Protein AF-A0A2T0HIC9-F1 (afdb_monomer_lite)

Sequence (110 aa):
GAKQPR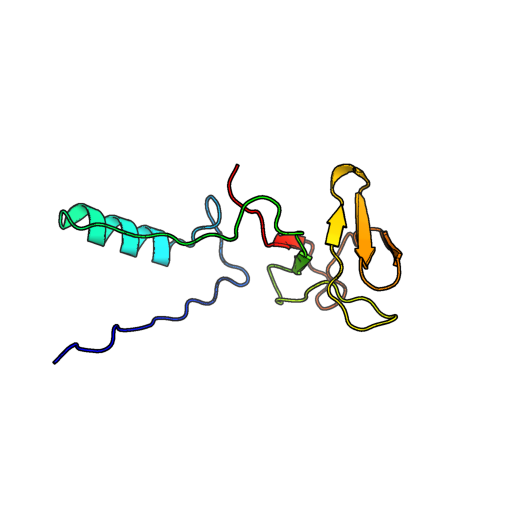FLRLDVKSRPLDSGISGPMQQAIGQTLAASQQVLVFLNRRGFAPTLLCHDCGWMSECERCDARMTVHQRYGELRCHHCGHVERVPRHCPQCGKVDLRPVGAGTE

Foldseek 3Di:
DDDDDDDDDDQQAPADDDVNHGPVRVVVCVVCVVVVHDDDDDAAAAPFFWWKAASHPGDTAADPPPRHTWGDPPVVQWTADPVPGDIDHDDCADPVPRHRRIDTPRHHDD

Organism: Pseudomonas fluorescens (NCBI:txid294)

Secondary structure (DSSP, 8-state):
-PPPPPP-PPP-TT--EETTEEHHHHHHHHHHHHTT-------PPTT--PEEEETTT--B-B-TTTSPBPEEETTTTEEE-TTT--EEEPPSS-TTT--S-EEEE-----

pLDDT: mean 90.14, std 9.8, range [46.5, 98.31]

Radius of gyration: 17.36 Å; chains: 1; bounding box: 41×29×46 Å

Structure (mmCIF, N/CA/C/O backbone):
data_AF-A0A2T0HIC9-F1
#
_entry.id   AF-A0A2T0HIC9-F1
#
loop_
_atom_site.group_PDB
_atom_site.id
_atom_site.type_symbol
_atom_site.label_atom_id
_atom_site.label_alt_id
_atom_site.label_comp_id
_atom_site.label_asym_id
_atom_site.label_entity_id
_atom_site.label_seq_id
_atom_site.pdbx_PDB_ins_code
_atom_site.Cartn_x
_atom_site.Cartn_y
_atom_site.Cartn_z
_atom_site.occupancy
_atom_site.B_iso_or_equiv
_atom_site.auth_seq_id
_atom_site.auth_comp_id
_atom_site.auth_asym_id
_atom_site.auth_atom_id
_atom_site.pdbx_PDB_model_num
ATOM 1 N N . GLY A 1 1 ? -23.081 -17.123 24.815 1.00 76.69 1 GLY A N 1
ATOM 2 C CA . GLY A 1 1 ? -22.223 -17.455 23.658 1.00 76.69 1 GLY A CA 1
ATOM 3 C C . GLY A 1 1 ? -21.482 -16.213 23.204 1.00 76.69 1 GLY A C 1
ATOM 4 O O . GLY A 1 1 ? -21.995 -15.121 23.423 1.00 76.69 1 GLY A O 1
ATOM 5 N N . ALA A 1 2 ? -20.292 -16.356 22.617 1.00 78.12 2 ALA A N 1
ATOM 6 C CA . ALA A 1 2 ? -19.526 -15.215 22.111 1.00 78.12 2 ALA A CA 1
ATOM 7 C C . ALA A 1 2 ? -20.274 -14.521 20.956 1.00 78.12 2 ALA A C 1
ATOM 9 O O . ALA A 1 2 ? -20.771 -15.185 20.046 1.00 78.12 2 ALA A O 1
ATOM 10 N N . LYS A 1 3 ? -20.370 -13.188 21.002 1.00 88.88 3 LYS A N 1
ATOM 11 C CA . LYS A 1 3 ? -20.898 -12.372 19.900 1.00 88.88 3 LYS A CA 1
ATOM 12 C C . LYS A 1 3 ? -19.770 -12.088 18.910 1.00 88.88 3 LYS A C 1
ATOM 14 O O . LYS A 1 3 ? -18.667 -11.750 19.328 1.00 88.88 3 LYS A O 1
ATOM 19 N N . GLN A 1 4 ? -20.060 -12.202 17.615 1.00 88.31 4 GLN A N 1
ATOM 20 C CA . GLN A 1 4 ? -19.121 -11.807 16.564 1.00 88.31 4 GLN A CA 1
ATOM 21 C C . GLN A 1 4 ? -18.806 -10.304 16.670 1.00 88.31 4 GLN A C 1
ATOM 23 O O . GLN A 1 4 ? -19.723 -9.513 16.929 1.00 88.31 4 GLN A O 1
ATOM 28 N N . PRO A 1 5 ? -17.544 -9.888 16.477 1.00 87.94 5 PRO A N 1
ATOM 29 C CA . PRO A 1 5 ? -17.194 -8.479 16.464 1.00 87.94 5 PRO A CA 1
ATOM 30 C C . PRO A 1 5 ? -17.763 -7.790 15.220 1.00 87.94 5 PRO A C 1
ATOM 32 O O . PRO A 1 5 ? -17.997 -8.404 14.177 1.00 87.94 5 PRO A O 1
ATOM 35 N N . ARG A 1 6 ? -17.967 -6.475 15.322 1.00 90.81 6 ARG A N 1
ATOM 36 C CA . ARG A 1 6 ? -18.331 -5.647 14.172 1.00 90.81 6 ARG A CA 1
ATOM 37 C C . ARG A 1 6 ? -17.072 -5.306 13.381 1.00 90.81 6 ARG A C 1
ATOM 39 O O . ARG A 1 6 ? -16.168 -4.673 13.916 1.00 90.81 6 ARG A O 1
ATOM 46 N N . PHE A 1 7 ? -17.058 -5.649 12.099 1.00 91.06 7 PHE A N 1
ATOM 47 C CA . PHE A 1 7 ? -16.013 -5.221 11.173 1.00 91.06 7 PHE A CA 1
ATOM 48 C C . PHE A 1 7 ? -16.443 -3.958 10.426 1.00 91.06 7 PHE A C 1
ATOM 50 O O . PHE A 1 7 ? -17.578 -3.848 9.965 1.00 91.06 7 PHE A O 1
ATOM 57 N N . LEU A 1 8 ? -15.525 -3.001 10.301 1.00 91.44 8 LEU A N 1
ATOM 58 C CA . LEU A 1 8 ? -15.697 -1.791 9.503 1.00 91.44 8 LEU A CA 1
ATOM 59 C C . LEU A 1 8 ? -14.548 -1.720 8.503 1.00 91.44 8 LEU A C 1
ATOM 61 O O . LEU A 1 8 ? -13.386 -1.684 8.898 1.00 91.44 8 LEU A O 1
ATOM 65 N N . ARG A 1 9 ? -14.873 -1.700 7.209 1.00 91.69 9 ARG A N 1
ATOM 66 C CA . ARG A 1 9 ? -13.880 -1.515 6.150 1.00 91.69 9 ARG A CA 1
ATOM 67 C C . ARG A 1 9 ? -13.775 -0.033 5.822 1.00 91.69 9 ARG A C 1
ATOM 69 O O . ARG A 1 9 ? -14.750 0.562 5.370 1.00 91.69 9 ARG A O 1
ATOM 76 N N . LEU A 1 10 ? -12.592 0.537 6.013 1.00 90.75 10 LEU A N 1
ATOM 77 C CA . LEU A 1 10 ? -12.307 1.918 5.653 1.00 90.75 10 LEU A CA 1
ATOM 78 C C . LEU A 1 10 ? -11.485 1.958 4.364 1.00 90.75 10 LEU A C 1
ATOM 80 O O . LEU A 1 10 ? -10.405 1.378 4.302 1.00 90.75 10 LEU A O 1
ATOM 84 N N . ASP A 1 11 ? -11.999 2.638 3.341 1.00 90.94 11 ASP A N 1
ATOM 85 C CA . ASP A 1 11 ? -11.221 2.928 2.137 1.00 90.94 11 ASP A CA 1
ATOM 86 C C . ASP A 1 11 ? -10.264 4.093 2.419 1.00 90.94 11 ASP A C 1
ATOM 88 O O . ASP A 1 11 ? -10.697 5.167 2.847 1.00 90.94 11 ASP A O 1
ATOM 92 N N . VAL A 1 12 ? -8.971 3.863 2.201 1.00 90.25 12 VAL A N 1
ATOM 93 C CA . VAL A 1 12 ? -7.894 4.833 2.444 1.00 90.25 12 VAL A CA 1
ATOM 94 C C . VAL A 1 12 ? -7.394 5.512 1.169 1.00 90.25 12 VAL A C 1
ATOM 96 O O . VAL A 1 12 ? -6.602 6.446 1.268 1.00 90.25 12 VAL A O 1
ATOM 99 N N . LYS A 1 13 ? -7.867 5.103 -0.017 1.00 87.19 13 LYS A N 1
ATOM 100 C CA . LYS A 1 13 ? -7.433 5.694 -1.292 1.00 87.19 13 LYS A CA 1
ATOM 101 C C . LYS A 1 13 ? -7.641 7.206 -1.304 1.00 87.19 13 LYS A C 1
ATOM 103 O O . LYS A 1 13 ? -8.687 7.700 -0.880 1.00 87.19 13 LYS A O 1
ATOM 108 N N . SER A 1 14 ? -6.623 7.926 -1.770 1.00 86.12 14 SER A N 1
ATOM 109 C CA . SER A 1 14 ? -6.571 9.396 -1.829 1.00 86.12 14 SER A CA 1
ATOM 110 C C . SER A 1 14 ? -6.880 10.122 -0.506 1.00 86.12 14 SER A C 1
ATOM 112 O O . SER A 1 14 ? -7.165 11.318 -0.518 1.00 86.12 14 SER A O 1
ATOM 114 N N . ARG A 1 15 ? -6.821 9.446 0.650 1.00 87.19 15 ARG A N 1
ATOM 115 C CA . ARG A 1 15 ? -6.950 10.089 1.964 1.00 87.19 15 ARG A CA 1
ATOM 116 C C . ARG A 1 15 ? -5.581 10.445 2.543 1.00 87.19 15 ARG A C 1
ATOM 118 O O . ARG A 1 15 ? -4.659 9.640 2.451 1.00 87.19 15 ARG A O 1
ATOM 125 N N . PRO A 1 16 ? -5.429 11.603 3.202 1.00 87.56 16 PRO A N 1
ATOM 126 C CA . PRO A 1 16 ? -4.227 11.850 3.979 1.00 87.56 16 PRO A CA 1
ATOM 127 C C . PRO A 1 16 ? -4.108 10.786 5.076 1.00 87.56 16 PRO A C 1
ATOM 129 O O . PRO A 1 16 ? -5.072 10.487 5.788 1.00 87.56 16 PRO A O 1
ATOM 132 N N . LEU A 1 17 ? -2.916 10.208 5.175 1.00 88.94 17 LEU A N 1
ATOM 133 C CA . LEU A 1 17 ? -2.530 9.292 6.236 1.00 88.94 17 LEU A CA 1
ATOM 134 C C . LEU A 1 17 ? -1.436 9.969 7.045 1.00 88.94 17 LEU A C 1
ATOM 136 O O . LEU A 1 17 ? -0.464 10.458 6.471 1.00 88.94 17 LEU A O 1
ATOM 140 N N . ASP A 1 18 ? -1.587 9.954 8.359 1.00 88.06 18 ASP A N 1
ATOM 141 C CA . ASP A 1 18 ? -0.547 10.363 9.289 1.00 88.06 18 ASP A CA 1
ATOM 142 C C . ASP A 1 18 ? 0.067 9.099 9.886 1.00 88.06 18 ASP A C 1
ATOM 144 O O . ASP A 1 18 ? -0.624 8.275 10.487 1.00 88.06 18 ASP A O 1
ATOM 148 N N . SER A 1 19 ? 1.361 8.902 9.627 1.00 85.00 19 SER A N 1
ATOM 149 C CA . SER A 1 19 ? 2.112 7.725 10.080 1.00 85.00 19 SER A CA 1
ATOM 150 C C . SER A 1 19 ? 1.441 6.389 9.704 1.00 85.00 19 SER A C 1
ATOM 152 O O . SER A 1 19 ? 1.476 5.415 10.449 1.00 85.00 19 SER A O 1
ATOM 154 N N . GLY A 1 20 ? 0.786 6.346 8.535 1.00 85.50 20 GLY A N 1
ATOM 155 C CA . GLY A 1 20 ? 0.053 5.173 8.037 1.00 85.50 20 GLY A CA 1
ATOM 156 C C . GLY A 1 20 ? -1.365 5.003 8.597 1.00 85.50 20 GLY A C 1
ATOM 157 O O . GLY A 1 20 ? -2.055 4.058 8.216 1.00 85.50 20 GLY A O 1
ATOM 158 N N . ILE A 1 21 ? -1.833 5.916 9.452 1.00 91.06 21 ILE A N 1
ATOM 159 C CA . ILE A 1 21 ? -3.152 5.869 10.089 1.00 91.06 21 ILE A CA 1
ATOM 160 C C . ILE A 1 21 ? -4.049 6.960 9.496 1.00 91.06 21 ILE A C 1
ATOM 162 O O . ILE A 1 21 ? -3.675 8.123 9.370 1.00 91.06 21 ILE A O 1
ATOM 166 N N . SER A 1 22 ? -5.266 6.581 9.112 1.00 93.50 22 SER A N 1
ATOM 167 C CA . SER A 1 22 ? -6.263 7.530 8.603 1.00 93.50 22 SER A CA 1
ATOM 168 C C . SER A 1 22 ? -6.931 8.318 9.734 1.00 93.50 22 SER A C 1
ATOM 170 O O . SER A 1 22 ? -7.132 7.785 10.826 1.00 93.50 22 SER A O 1
ATOM 172 N N . GLY A 1 23 ? -7.384 9.542 9.451 1.00 94.31 23 GLY A N 1
ATOM 173 C CA . GLY A 1 23 ? -8.105 10.375 10.428 1.00 94.31 23 GLY A CA 1
ATOM 174 C C . GLY A 1 23 ? -9.275 9.669 11.144 1.00 94.31 23 GLY A C 1
ATOM 175 O O . GLY A 1 23 ? -9.326 9.697 12.373 1.00 94.31 23 GLY A O 1
ATOM 176 N N . PRO A 1 24 ? -10.181 8.954 10.438 1.00 94.12 24 PRO A N 1
ATOM 177 C CA . PRO A 1 24 ? -11.253 8.201 11.097 1.00 94.12 24 PRO A CA 1
ATOM 178 C C . PRO A 1 24 ? -10.746 7.109 12.050 1.00 94.12 24 PRO A C 1
ATOM 180 O O . PRO A 1 24 ? -11.346 6.877 13.097 1.00 94.12 24 PRO A O 1
ATOM 183 N N . MET A 1 25 ? -9.636 6.445 11.710 1.00 94.88 25 MET A N 1
ATOM 184 C CA . MET A 1 25 ? -9.020 5.450 12.588 1.00 94.88 25 MET A CA 1
ATOM 185 C C . MET A 1 25 ? -8.383 6.115 13.811 1.00 94.88 25 MET A C 1
ATOM 187 O O . MET A 1 25 ? -8.602 5.642 14.921 1.00 94.88 25 MET A O 1
ATOM 191 N N . GLN A 1 26 ? -7.674 7.237 13.645 1.00 95.81 26 GLN A N 1
ATOM 192 C CA . GLN A 1 26 ? -7.117 8.006 14.767 1.00 95.81 26 GLN A CA 1
ATOM 193 C C . GLN A 1 26 ? -8.208 8.435 15.757 1.00 95.81 26 GLN A C 1
ATOM 195 O O . GLN A 1 26 ? -8.050 8.263 16.964 1.00 95.81 26 GLN A O 1
ATOM 200 N N . GLN A 1 27 ? -9.345 8.922 15.253 1.00 95.81 27 GLN A N 1
ATOM 201 C CA . GLN A 1 27 ? -10.482 9.302 16.089 1.00 95.81 27 GLN A CA 1
ATOM 202 C C . GLN A 1 27 ? -11.037 8.108 16.882 1.00 95.81 27 GLN A C 1
ATOM 204 O O . GLN A 1 27 ? -11.266 8.226 18.085 1.00 95.81 27 GLN A O 1
ATOM 209 N N . ALA A 1 28 ? -11.225 6.954 16.233 1.00 95.38 28 ALA A N 1
ATOM 210 C CA . ALA A 1 28 ? -11.716 5.744 16.892 1.00 95.38 28 ALA A CA 1
ATOM 211 C C . ALA A 1 28 ? -10.741 5.227 17.966 1.00 95.38 28 ALA A C 1
ATOM 213 O O . ALA A 1 28 ? -11.166 4.810 19.046 1.00 95.38 28 ALA A O 1
ATOM 214 N N . ILE A 1 29 ? -9.433 5.300 17.698 1.00 96.44 29 ILE A N 1
ATOM 215 C CA . ILE A 1 29 ? -8.384 4.975 18.671 1.00 96.44 29 ILE A CA 1
ATOM 216 C C . ILE A 1 29 ? -8.484 5.918 19.874 1.00 96.44 29 ILE A C 1
ATOM 218 O O . ILE A 1 29 ? -8.581 5.452 21.006 1.00 96.44 29 ILE A O 1
ATOM 222 N N . GLY A 1 30 ? -8.534 7.232 19.634 1.00 97.62 30 GLY A N 1
ATOM 223 C CA . GLY A 1 30 ? -8.619 8.242 20.689 1.00 97.62 30 GLY A CA 1
ATOM 224 C C . GLY A 1 30 ? -9.847 8.075 21.586 1.00 97.62 30 GLY A C 1
ATOM 225 O O . GLY A 1 30 ? -9.722 8.121 22.806 1.00 97.62 30 GLY A O 1
ATOM 226 N N . GLN A 1 31 ? -11.018 7.804 21.005 1.00 97.81 31 GLN A N 1
ATOM 227 C CA . GLN A 1 31 ? -12.251 7.540 21.760 1.00 97.81 31 GLN A CA 1
ATOM 228 C C . GLN A 1 31 ? -12.145 6.285 22.634 1.00 97.81 31 GLN A C 1
ATOM 230 O O . GLN A 1 31 ? -12.590 6.292 23.779 1.00 97.81 31 GLN A O 1
ATOM 235 N N . THR A 1 32 ? -11.531 5.222 22.110 1.00 97.56 32 THR A N 1
ATOM 236 C CA . THR A 1 32 ? -11.341 3.959 22.841 1.00 97.56 32 THR A CA 1
ATOM 237 C C . THR A 1 32 ? -10.404 4.153 24.034 1.00 97.56 32 THR A C 1
ATOM 239 O O . THR A 1 32 ? -10.702 3.716 25.145 1.00 97.56 32 THR A O 1
ATOM 242 N N . LEU A 1 33 ? -9.295 4.867 23.828 1.00 97.94 33 LEU A N 1
ATOM 243 C CA . LEU A 1 33 ? -8.341 5.182 24.893 1.00 97.94 33 LEU A CA 1
ATOM 244 C C . LEU A 1 33 ? -8.946 6.127 25.944 1.00 97.94 33 LEU A C 1
ATOM 246 O O . LEU A 1 33 ? -8.733 5.923 27.135 1.00 97.94 33 LEU A O 1
ATOM 250 N N . ALA A 1 34 ? -9.748 7.115 25.529 1.00 98.31 34 ALA A N 1
ATOM 251 C CA . ALA A 1 34 ? -10.455 8.021 26.440 1.00 98.31 34 ALA A CA 1
ATOM 252 C C . ALA A 1 34 ? -11.484 7.298 27.330 1.00 98.31 34 ALA A C 1
ATOM 254 O O . ALA A 1 34 ? -11.786 7.765 28.425 1.00 98.31 34 ALA A O 1
ATOM 255 N N . ALA A 1 35 ? -11.992 6.145 26.888 1.00 98.19 35 ALA A N 1
ATOM 256 C CA . ALA A 1 35 ? -12.850 5.263 27.676 1.00 98.19 35 ALA A CA 1
ATOM 257 C C . ALA A 1 35 ? -12.064 4.306 28.602 1.00 98.19 35 ALA A C 1
ATOM 259 O O . ALA A 1 35 ? -12.649 3.368 29.144 1.00 98.19 35 ALA A O 1
ATOM 260 N N . SER A 1 36 ? -10.751 4.508 28.773 1.00 97.75 36 SER A N 1
ATOM 261 C CA . SER A 1 36 ? -9.850 3.630 29.538 1.00 97.75 36 SER A CA 1
ATOM 262 C C . SER A 1 36 ? -9.820 2.184 29.027 1.00 97.75 36 SER A C 1
ATOM 264 O O . SER A 1 36 ? -9.626 1.239 29.793 1.00 97.75 36 SER A O 1
ATOM 266 N N . GLN A 1 37 ? -10.022 2.001 27.721 1.00 97.62 37 GLN A N 1
ATOM 267 C CA . GLN A 1 37 ? -9.927 0.707 27.049 1.00 97.62 37 GLN A CA 1
ATOM 268 C C . GLN A 1 37 ? -8.617 0.598 26.260 1.00 97.62 37 GLN A C 1
ATOM 270 O O . GLN A 1 37 ? -7.841 1.547 26.159 1.00 97.62 37 GLN A O 1
ATOM 275 N N . GLN A 1 38 ? -8.357 -0.582 25.696 1.00 97.31 38 GLN A N 1
ATOM 276 C CA . GLN A 1 38 ? -7.141 -0.862 24.936 1.00 97.31 38 GLN A CA 1
ATOM 277 C C . GLN A 1 38 ? -7.427 -0.994 23.441 1.00 97.31 38 GLN A C 1
ATOM 279 O O . GLN A 1 38 ? -8.482 -1.476 23.028 1.00 97.31 38 GLN A O 1
ATOM 284 N N . VAL A 1 39 ? -6.440 -0.606 22.636 1.00 96.69 39 VAL A N 1
ATOM 285 C CA . VAL A 1 39 ? -6.442 -0.768 21.182 1.00 96.69 39 VAL A CA 1
ATOM 286 C C . VAL A 1 39 ? -5.299 -1.694 20.796 1.00 96.69 39 VAL A C 1
ATOM 288 O O . VAL A 1 39 ? -4.161 -1.489 21.210 1.00 96.69 39 VAL A O 1
ATOM 291 N N . LEU A 1 40 ? -5.598 -2.686 19.960 1.00 94.50 40 LEU A N 1
ATOM 292 C CA . LEU A 1 40 ? -4.595 -3.515 19.301 1.00 94.50 40 LEU A CA 1
ATOM 293 C C . LEU A 1 40 ? -4.470 -3.086 17.840 1.00 94.50 40 LEU A C 1
ATOM 295 O O . LEU A 1 40 ? -5.452 -3.098 17.098 1.00 94.50 40 LEU A O 1
ATOM 299 N N . VAL A 1 41 ? -3.255 -2.721 17.431 1.00 91.19 41 VAL A N 1
ATOM 300 C CA . VAL A 1 41 ? -2.919 -2.401 16.040 1.00 91.19 41 VAL A CA 1
ATOM 301 C C . VAL A 1 41 ? -2.033 -3.516 15.501 1.00 91.19 41 VAL A C 1
ATOM 303 O O . VAL A 1 41 ? -0.964 -3.784 16.043 1.00 91.19 41 VAL A O 1
ATOM 306 N N . PHE A 1 42 ? -2.485 -4.170 14.435 1.00 87.50 42 PHE A N 1
ATOM 307 C CA . PHE A 1 42 ? -1.725 -5.216 13.760 1.00 87.50 42 PHE A CA 1
ATOM 308 C C . PHE A 1 42 ? -1.005 -4.628 12.549 1.00 87.50 42 PHE A C 1
ATOM 310 O O . PHE A 1 42 ? -1.618 -3.952 11.724 1.00 87.50 42 PHE A O 1
ATOM 317 N N . LEU A 1 43 ? 0.290 -4.912 12.438 1.00 82.50 43 LEU A N 1
ATOM 318 C CA . LEU A 1 43 ? 1.129 -4.550 11.299 1.00 82.50 43 LEU A CA 1
ATOM 319 C C . LEU A 1 43 ? 1.751 -5.813 10.706 1.00 82.50 43 LEU A C 1
ATOM 321 O O . LEU A 1 43 ? 1.824 -6.858 11.359 1.00 82.50 43 LEU A O 1
ATOM 325 N N . ASN A 1 44 ? 2.216 -5.716 9.463 1.00 79.56 44 ASN A N 1
ATOM 326 C CA . ASN A 1 44 ? 2.972 -6.801 8.853 1.00 79.56 44 ASN A CA 1
ATOM 327 C C . ASN A 1 44 ? 4.269 -7.054 9.637 1.00 79.56 44 ASN A C 1
ATOM 329 O O . ASN A 1 44 ? 4.855 -6.152 10.237 1.00 79.56 44 ASN A O 1
ATOM 333 N N . ARG A 1 45 ? 4.736 -8.304 9.620 1.00 73.75 45 ARG A N 1
ATOM 334 C CA . ARG A 1 45 ? 5.991 -8.701 10.271 1.00 73.75 45 ARG A CA 1
ATOM 335 C C . ARG A 1 45 ? 7.183 -7.908 9.700 1.00 73.75 45 ARG A C 1
ATOM 337 O O . ARG A 1 45 ? 7.236 -7.631 8.501 1.00 73.75 45 ARG A O 1
ATOM 344 N N . ARG A 1 46 ? 8.191 -7.640 10.541 1.00 66.25 46 ARG A N 1
ATOM 345 C CA . ARG A 1 46 ? 9.510 -7.121 10.130 1.00 66.25 46 ARG A CA 1
ATOM 346 C C . ARG A 1 46 ? 10.098 -7.915 8.952 1.00 66.25 46 ARG A C 1
ATOM 34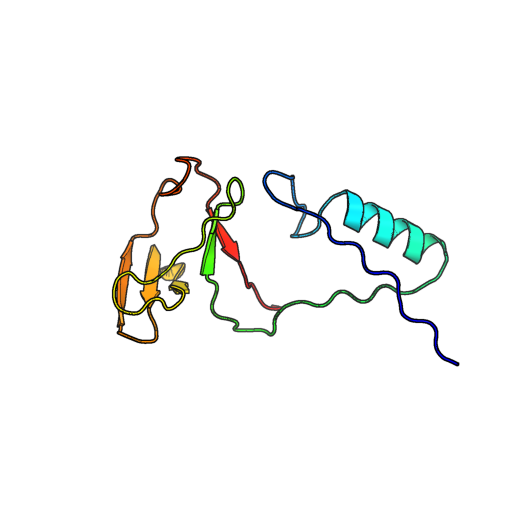8 O O . ARG A 1 46 ? 10.098 -9.149 8.954 1.00 66.25 46 ARG A O 1
ATOM 355 N N . GLY A 1 47 ? 10.620 -7.196 7.957 1.00 62.38 47 GLY A N 1
ATOM 356 C CA . GLY A 1 47 ? 11.235 -7.781 6.761 1.00 62.38 47 GLY A CA 1
ATOM 357 C C . GLY A 1 47 ? 10.249 -8.254 5.688 1.00 62.38 47 GLY A C 1
ATOM 358 O O . GLY A 1 47 ? 10.654 -8.985 4.787 1.00 62.38 47 GLY A O 1
ATOM 359 N N . PHE A 1 48 ? 8.968 -7.872 5.766 1.00 71.50 48 PHE A N 1
ATOM 360 C CA . PHE A 1 48 ? 8.045 -8.078 4.652 1.00 71.50 48 PHE A CA 1
ATOM 361 C C . PHE A 1 48 ? 8.516 -7.279 3.425 1.00 71.50 48 PHE A C 1
ATOM 363 O O . PHE A 1 48 ? 8.840 -6.098 3.530 1.00 71.50 48 PHE A O 1
ATOM 370 N N . ALA A 1 49 ? 8.589 -7.947 2.273 1.00 75.69 49 ALA A N 1
ATOM 371 C CA . ALA A 1 49 ? 9.078 -7.371 1.027 1.00 75.69 49 ALA A CA 1
ATOM 372 C C . ALA A 1 49 ? 8.056 -6.352 0.482 1.00 75.69 49 ALA A C 1
ATOM 374 O O . ALA A 1 49 ? 6.959 -6.755 0.083 1.00 75.69 49 ALA A O 1
ATOM 375 N N . PRO A 1 50 ? 8.363 -5.040 0.474 1.00 87.25 50 PRO A N 1
ATOM 376 C CA . PRO A 1 50 ? 7.370 -4.029 0.140 1.00 87.25 50 PRO A CA 1
ATOM 377 C C . PRO A 1 50 ? 7.016 -4.073 -1.348 1.00 87.25 50 PRO A C 1
ATOM 379 O O . PRO A 1 50 ? 7.900 -4.184 -2.191 1.00 87.25 50 PRO A O 1
ATOM 382 N N . THR A 1 51 ? 5.733 -3.944 -1.682 1.00 91.81 51 THR A N 1
ATOM 383 C CA . THR A 1 51 ? 5.242 -3.787 -3.067 1.00 91.81 51 THR A CA 1
ATOM 384 C C . THR A 1 51 ? 4.971 -2.310 -3.345 1.00 91.81 51 THR A C 1
ATOM 386 O O . THR A 1 51 ? 4.623 -1.576 -2.421 1.00 91.81 51 THR A O 1
ATOM 389 N N . LEU A 1 52 ? 5.119 -1.843 -4.586 1.00 94.31 52 LEU A N 1
ATOM 390 C CA . LEU A 1 52 ? 4.775 -0.463 -4.936 1.00 94.31 52 LEU A CA 1
ATOM 391 C C . LEU A 1 52 ? 3.267 -0.340 -5.172 1.00 94.31 52 LEU A C 1
ATOM 393 O O . LEU A 1 52 ? 2.708 -1.121 -5.938 1.00 94.31 52 LEU A O 1
ATOM 397 N N . LEU A 1 53 ? 2.621 0.643 -4.547 1.00 94.56 53 LEU A N 1
ATOM 398 C CA . LEU A 1 53 ? 1.190 0.920 -4.672 1.00 94.56 53 LEU A CA 1
ATOM 399 C C . LEU A 1 53 ? 0.940 2.387 -5.039 1.00 94.56 53 LEU A C 1
ATOM 401 O O . LEU A 1 53 ? 1.569 3.285 -4.488 1.00 94.56 53 LEU A O 1
ATOM 405 N N . CYS A 1 54 ? -0.022 2.645 -5.923 1.00 95.44 54 CYS A N 1
ATOM 406 C CA . CYS A 1 54 ? -0.562 3.979 -6.160 1.00 95.44 54 CYS A CA 1
ATOM 407 C C . CYS A 1 54 ? -1.647 4.303 -5.137 1.00 95.44 54 CYS A C 1
ATOM 409 O O . CYS A 1 54 ? -2.704 3.668 -5.117 1.00 95.44 54 CYS A O 1
ATOM 411 N N . HIS A 1 55 ? -1.409 5.332 -4.329 1.00 93.12 55 HIS A N 1
ATOM 412 C CA . HIS A 1 55 ? -2.332 5.749 -3.282 1.00 93.12 55 HIS A CA 1
ATOM 413 C C . HIS A 1 55 ? -3.652 6.312 -3.841 1.00 93.12 55 HIS A C 1
ATOM 415 O O . HIS A 1 55 ? -4.683 6.270 -3.170 1.00 93.12 55 HIS A O 1
ATOM 421 N N . ASP A 1 56 ? -3.641 6.802 -5.084 1.00 93.62 56 ASP A N 1
ATOM 422 C CA . ASP A 1 56 ? -4.823 7.386 -5.718 1.00 93.62 56 ASP A CA 1
ATOM 423 C C . ASP A 1 56 ? -5.779 6.353 -6.317 1.00 93.62 56 ASP A C 1
ATOM 425 O O . ASP A 1 56 ? -6.985 6.401 -6.087 1.00 93.62 56 ASP A O 1
ATOM 429 N N . CYS A 1 57 ? -5.258 5.410 -7.108 1.00 93.81 57 CYS A N 1
ATOM 430 C CA . CYS A 1 57 ? -6.103 4.464 -7.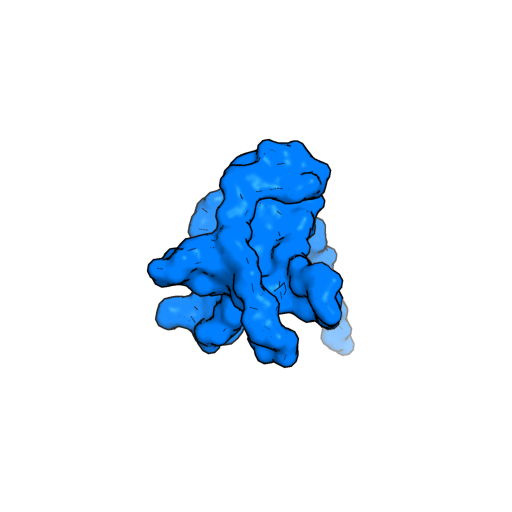848 1.00 93.81 57 CYS A CA 1
ATOM 431 C C . CYS A 1 57 ? -6.033 3.020 -7.337 1.00 93.81 57 CYS A C 1
ATOM 433 O O . CYS A 1 57 ? -6.862 2.204 -7.733 1.00 93.81 57 CYS A O 1
ATOM 435 N N . GLY A 1 58 ? -5.082 2.697 -6.456 1.00 92.75 58 GLY A N 1
ATOM 436 C CA . GLY A 1 58 ? -4.883 1.344 -5.935 1.00 92.75 58 GLY A CA 1
ATOM 437 C C . GLY A 1 58 ? -4.103 0.403 -6.857 1.00 92.75 58 GLY A C 1
ATOM 438 O O . GLY A 1 58 ? -4.008 -0.780 -6.539 1.00 92.75 58 GLY A O 1
ATOM 439 N N . TRP A 1 59 ? -3.537 0.896 -7.967 1.00 95.38 59 TRP A N 1
ATOM 440 C CA . TRP A 1 59 ? -2.588 0.127 -8.781 1.00 95.38 59 TRP A CA 1
ATOM 441 C C . TRP A 1 59 ? -1.464 -0.428 -7.903 1.00 95.38 59 TRP A C 1
ATOM 443 O O . TRP A 1 59 ? -0.975 0.271 -7.016 1.00 95.38 59 TRP A O 1
ATOM 453 N N . MET A 1 60 ? -1.043 -1.659 -8.165 1.00 94.62 60 MET A N 1
ATOM 454 C CA . MET A 1 60 ? 0.060 -2.315 -7.472 1.00 94.62 60 MET A CA 1
ATOM 455 C C . MET A 1 60 ? 1.012 -2.919 -8.502 1.00 94.62 60 MET A C 1
ATOM 457 O O . MET A 1 60 ? 0.557 -3.491 -9.487 1.00 94.62 60 MET A O 1
ATOM 461 N N . SER A 1 61 ? 2.319 -2.838 -8.261 1.00 95.25 61 SER A N 1
ATOM 462 C CA . SER A 1 61 ? 3.322 -3.365 -9.191 1.00 95.25 61 SER A CA 1
ATOM 463 C C . SER A 1 61 ? 3.246 -4.892 -9.318 1.00 95.25 61 SER A C 1
ATOM 465 O O . SER A 1 61 ? 3.377 -5.618 -8.324 1.00 95.25 61 SER A O 1
ATOM 467 N N . GLU A 1 62 ? 3.077 -5.369 -10.548 1.00 95.25 62 GLU A N 1
ATOM 468 C CA . GLU A 1 62 ? 2.981 -6.779 -10.942 1.00 95.25 62 GLU A CA 1
ATOM 469 C C . GLU A 1 62 ? 4.058 -7.090 -11.982 1.00 95.25 62 GLU A C 1
ATOM 471 O O . GLU A 1 62 ? 4.463 -6.224 -12.750 1.00 95.25 62 GLU A O 1
ATOM 476 N N . CYS A 1 63 ? 4.563 -8.318 -11.974 1.00 95.56 63 CYS A N 1
ATOM 477 C CA . CYS A 1 63 ? 5.582 -8.766 -12.903 1.00 95.56 63 CYS A CA 1
ATOM 478 C C . CYS A 1 63 ? 4.938 -9.219 -14.211 1.00 95.56 63 CYS A C 1
ATOM 480 O O . CYS A 1 63 ? 4.302 -10.268 -14.244 1.00 95.56 63 CYS A O 1
ATOM 482 N N . GLU A 1 64 ? 5.228 -8.523 -15.308 1.00 93.12 64 GLU A N 1
ATOM 483 C CA . GLU A 1 64 ? 4.721 -8.855 -16.651 1.00 93.12 64 GLU A CA 1
ATOM 484 C C . GLU A 1 64 ? 5.178 -10.231 -17.184 1.00 93.12 64 GLU A C 1
ATOM 486 O O . GLU A 1 64 ? 4.727 -10.674 -18.236 1.00 93.12 64 GLU A O 1
ATOM 491 N N . ARG A 1 65 ? 6.098 -10.919 -16.487 1.00 95.62 65 ARG A N 1
ATOM 492 C CA . ARG A 1 65 ? 6.618 -12.239 -16.890 1.00 95.62 65 ARG A CA 1
ATOM 493 C C . ARG A 1 65 ? 5.986 -13.427 -16.172 1.00 95.62 65 ARG A C 1
ATOM 495 O O . ARG A 1 65 ? 6.151 -14.548 -16.641 1.00 95.62 65 ARG A O 1
ATOM 502 N N . CYS A 1 66 ? 5.392 -13.227 -14.996 1.00 95.44 66 CYS A N 1
ATOM 503 C CA . CYS A 1 66 ? 4.931 -14.345 -14.158 1.00 95.44 66 CYS A CA 1
ATOM 504 C C . CYS A 1 66 ? 3.818 -13.987 -13.164 1.00 95.44 66 CYS A C 1
ATOM 50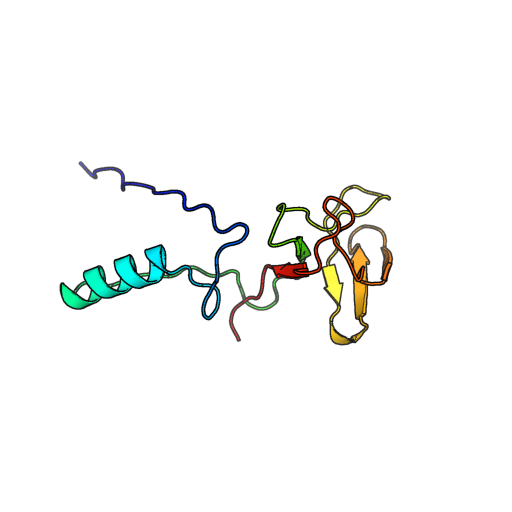6 O O . CYS A 1 66 ? 3.580 -14.747 -12.229 1.00 95.44 66 CYS A O 1
ATOM 508 N N . ASP A 1 67 ? 3.201 -12.812 -13.305 1.00 89.94 67 ASP A N 1
ATOM 509 C CA . ASP A 1 67 ? 2.061 -12.325 -12.513 1.00 89.94 67 ASP A CA 1
ATOM 510 C C . ASP A 1 67 ? 2.310 -12.186 -10.994 1.00 89.94 67 ASP A C 1
ATOM 512 O O . ASP A 1 67 ? 1.415 -11.851 -10.215 1.00 89.94 67 ASP A O 1
ATOM 516 N N . ALA A 1 68 ? 3.551 -12.390 -10.539 1.00 92.62 68 ALA A N 1
ATOM 517 C CA . ALA A 1 68 ? 3.957 -12.161 -9.157 1.00 92.62 68 ALA A CA 1
ATOM 518 C C . ALA A 1 68 ? 4.029 -10.660 -8.826 1.00 92.62 68 ALA A C 1
ATOM 520 O O . ALA A 1 68 ? 4.314 -9.829 -9.686 1.00 92.62 68 ALA A O 1
ATOM 521 N N . ARG A 1 69 ? 3.868 -10.294 -7.547 1.00 92.94 69 ARG A N 1
ATOM 522 C CA . ARG A 1 69 ? 4.120 -8.916 -7.090 1.00 92.94 69 ARG A CA 1
ATOM 523 C C . ARG A 1 69 ? 5.601 -8.563 -7.205 1.00 92.94 69 ARG A C 1
ATOM 525 O O . ARG A 1 69 ? 6.469 -9.358 -6.838 1.00 92.94 69 ARG A O 1
ATOM 532 N N . MET A 1 70 ? 5.880 -7.350 -7.673 1.00 95.31 70 MET A N 1
ATOM 533 C CA . MET A 1 70 ? 7.238 -6.806 -7.680 1.00 95.31 70 MET A CA 1
ATOM 534 C C . MET A 1 70 ? 7.590 -6.239 -6.301 1.00 95.31 70 MET A C 1
ATOM 536 O O . MET A 1 70 ? 6.771 -5.575 -5.667 1.00 95.31 70 MET A O 1
ATOM 540 N N . THR A 1 71 ? 8.821 -6.468 -5.846 1.00 93.94 71 THR A N 1
ATOM 541 C CA . THR A 1 71 ? 9.350 -5.901 -4.601 1.00 93.94 71 THR A CA 1
ATOM 542 C C . THR A 1 71 ? 10.104 -4.605 -4.873 1.00 93.94 71 THR A C 1
ATOM 544 O O . THR A 1 71 ? 10.938 -4.550 -5.775 1.00 93.94 71 THR A O 1
ATOM 547 N N . VAL A 1 72 ? 9.853 -3.577 -4.064 1.00 93.50 72 VAL A N 1
ATOM 548 C CA . VAL A 1 72 ? 10.569 -2.299 -4.086 1.00 93.50 72 VAL A CA 1
ATOM 549 C C . VAL A 1 72 ? 11.912 -2.450 -3.387 1.00 93.50 72 VAL A C 1
ATOM 551 O O . VAL A 1 72 ? 11.984 -2.676 -2.180 1.00 93.50 72 VAL A O 1
ATOM 554 N N . HIS A 1 73 ? 12.986 -2.232 -4.134 1.00 92.00 73 HIS A N 1
ATOM 555 C CA . HIS A 1 73 ? 14.346 -2.180 -3.618 1.00 92.00 73 HIS A CA 1
ATOM 556 C C . HIS A 1 73 ? 14.815 -0.724 -3.558 1.00 92.00 73 HIS A C 1
ATOM 558 O O . HIS A 1 73 ? 15.507 -0.237 -4.452 1.00 92.00 73 HIS A O 1
ATOM 564 N N . GLN A 1 74 ? 14.431 -0.013 -2.490 1.00 86.88 74 GLN A N 1
ATOM 565 C CA . GLN A 1 74 ? 14.641 1.440 -2.351 1.00 86.88 74 GLN A CA 1
ATOM 566 C C . GLN A 1 74 ? 16.103 1.869 -2.533 1.00 86.88 74 GLN A C 1
ATOM 568 O O . GLN A 1 74 ? 16.366 2.864 -3.201 1.00 86.88 74 GLN A O 1
ATOM 573 N N . ARG A 1 75 ? 17.054 1.091 -1.996 1.00 88.12 75 ARG A N 1
ATOM 574 C CA . ARG A 1 75 ? 18.498 1.363 -2.113 1.00 88.12 75 ARG A CA 1
ATOM 575 C C . ARG A 1 75 ? 18.971 1.449 -3.568 1.00 88.12 75 ARG A C 1
ATOM 577 O O . ARG A 1 75 ? 19.910 2.183 -3.855 1.00 88.12 75 ARG A O 1
ATOM 584 N N . TYR A 1 76 ? 18.343 0.685 -4.457 1.00 90.81 76 TYR A N 1
ATOM 585 C CA . TYR A 1 76 ? 18.722 0.576 -5.864 1.00 90.81 76 TYR A CA 1
ATOM 586 C C . TYR A 1 76 ? 17.767 1.342 -6.793 1.00 90.81 76 TYR A C 1
ATOM 588 O O . TYR A 1 76 ? 18.061 1.498 -7.973 1.00 90.81 76 TYR A O 1
ATOM 596 N N . GLY A 1 77 ? 16.637 1.842 -6.277 1.00 91.56 77 GLY A N 1
ATOM 597 C CA . GLY A 1 77 ? 15.624 2.526 -7.086 1.00 91.56 77 GLY A CA 1
ATOM 598 C C . GLY A 1 77 ? 14.954 1.614 -8.121 1.00 91.56 77 GLY A C 1
ATOM 599 O O . GLY A 1 77 ? 14.538 2.087 -9.181 1.00 91.56 77 GLY A O 1
ATOM 600 N N . GLU A 1 78 ? 14.859 0.313 -7.831 1.00 95.69 78 GLU A N 1
ATOM 601 C CA . GLU A 1 78 ? 14.331 -0.700 -8.749 1.00 95.69 78 GLU A CA 1
ATOM 602 C C . GLU A 1 78 ? 13.154 -1.479 -8.153 1.00 95.69 78 GLU A C 1
ATOM 604 O O . GLU A 1 78 ? 12.986 -1.589 -6.933 1.00 95.69 78 GLU A O 1
ATOM 609 N N . LEU A 1 79 ? 12.351 -2.040 -9.047 1.00 96.19 79 LEU A N 1
ATOM 610 C CA . LEU A 1 79 ? 11.379 -3.080 -8.766 1.00 96.19 79 LEU A CA 1
ATOM 611 C C . LEU A 1 79 ? 11.983 -4.415 -9.205 1.00 96.19 79 LEU A C 1
ATOM 613 O O . LEU A 1 79 ? 12.505 -4.527 -10.314 1.00 96.19 79 LEU A O 1
ATOM 617 N N . ARG A 1 80 ? 11.907 -5.434 -8.347 1.00 96.50 80 ARG A N 1
ATOM 618 C CA . ARG A 1 80 ? 12.439 -6.771 -8.634 1.00 96.50 80 ARG A CA 1
ATOM 619 C C . ARG A 1 80 ? 11.398 -7.849 -8.384 1.00 96.50 80 ARG A C 1
ATOM 621 O O . ARG A 1 80 ? 10.811 -7.925 -7.305 1.00 96.50 80 ARG A O 1
ATOM 628 N N . CYS A 1 81 ? 11.229 -8.736 -9.354 1.00 96.31 81 CYS A N 1
ATOM 629 C CA . CYS A 1 81 ? 10.495 -9.976 -9.183 1.00 96.31 81 CYS A CA 1
ATOM 630 C C . CYS A 1 81 ? 11.398 -11.021 -8.522 1.00 96.31 81 CYS A C 1
ATOM 632 O O . CYS A 1 81 ? 12.403 -11.434 -9.100 1.00 96.31 81 CYS A O 1
ATOM 634 N N . HIS A 1 82 ? 11.017 -11.513 -7.347 1.00 94.19 82 HIS A N 1
ATOM 635 C CA . HIS A 1 82 ? 11.752 -12.595 -6.682 1.00 94.19 82 HIS A CA 1
ATOM 636 C C . HIS A 1 82 ? 11.393 -13.996 -7.191 1.00 94.19 82 HIS A C 1
ATOM 638 O O . HIS A 1 82 ? 12.058 -14.958 -6.821 1.00 94.19 82 HIS A O 1
ATOM 644 N N . HIS A 1 83 ? 10.376 -14.116 -8.046 1.00 95.00 83 HIS A N 1
ATOM 645 C CA . HIS A 1 83 ? 10.004 -15.390 -8.652 1.00 95.00 83 HIS A CA 1
ATOM 646 C C . HIS A 1 83 ? 10.829 -15.692 -9.911 1.00 95.00 83 HIS A C 1
ATOM 648 O O . HIS A 1 83 ? 11.400 -16.770 -10.023 1.00 95.00 83 HIS A O 1
ATOM 654 N N . CYS A 1 84 ? 10.942 -14.729 -10.836 1.00 96.88 84 CYS A N 1
ATOM 655 C CA . CYS A 1 84 ? 11.639 -14.922 -12.116 1.00 96.88 84 CYS A CA 1
ATOM 656 C C . CYS A 1 84 ? 12.912 -14.073 -12.294 1.00 96.88 84 CYS A C 1
ATOM 658 O O . CYS A 1 84 ? 13.576 -14.171 -13.323 1.00 96.88 84 CYS A O 1
ATOM 660 N N . GLY A 1 85 ? 13.245 -13.207 -11.331 1.00 96.06 85 GLY A N 1
ATOM 661 C CA . GLY A 1 85 ? 14.431 -12.347 -11.390 1.00 96.06 85 GLY A CA 1
ATOM 662 C C . GLY A 1 85 ? 14.301 -11.115 -12.293 1.00 96.06 85 GLY A C 1
ATOM 663 O O . GLY A 1 85 ? 15.288 -10.409 -12.477 1.00 96.06 85 GLY A O 1
ATOM 664 N N . HIS A 1 86 ? 13.121 -10.834 -12.861 1.00 97.50 86 HIS A N 1
ATOM 665 C CA . HIS A 1 86 ? 12.898 -9.626 -13.659 1.00 97.50 86 HIS A CA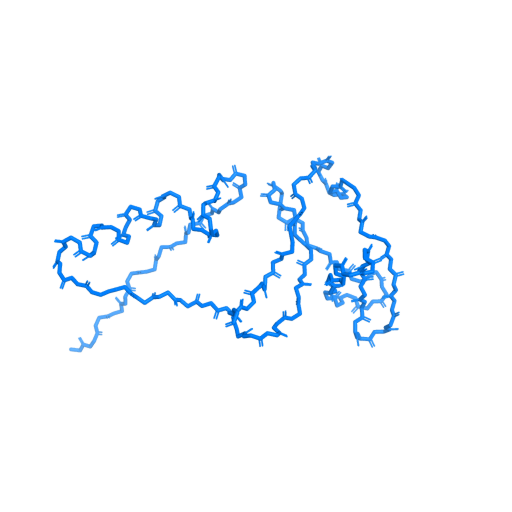 1
ATOM 666 C C . HIS A 1 86 ? 13.141 -8.351 -12.837 1.00 97.50 86 HIS A C 1
ATOM 668 O O . HIS A 1 86 ? 12.740 -8.280 -11.675 1.00 97.50 86 HIS A O 1
ATOM 674 N N . VAL A 1 87 ? 13.780 -7.354 -13.450 1.00 97.00 87 VAL A N 1
ATOM 675 C CA . VAL A 1 87 ? 14.100 -6.064 -12.832 1.00 97.00 87 VAL A CA 1
ATOM 676 C C . VAL A 1 87 ? 13.644 -4.942 -13.751 1.00 97.00 87 VAL A C 1
ATOM 678 O O . VAL A 1 87 ? 13.891 -4.989 -14.956 1.00 97.00 87 VAL A O 1
ATOM 681 N N . GLU A 1 88 ? 13.042 -3.914 -13.166 1.00 95.88 88 GLU A N 1
ATOM 682 C CA . GLU A 1 88 ? 12.654 -2.684 -13.852 1.00 95.88 88 GLU A CA 1
ATOM 683 C C . GLU A 1 88 ? 12.859 -1.461 -12.946 1.00 95.88 88 GLU A C 1
ATOM 685 O O . GLU A 1 88 ? 13.038 -1.574 -11.733 1.00 95.88 88 GLU A O 1
ATOM 690 N N . ARG A 1 89 ? 12.857 -0.259 -13.529 1.00 96.06 89 ARG A N 1
ATOM 691 C CA . ARG A 1 89 ? 12.976 0.987 -12.756 1.00 96.06 89 ARG A CA 1
ATOM 692 C C . ARG A 1 89 ? 11.654 1.325 -12.076 1.00 96.06 89 ARG A C 1
ATOM 694 O O . ARG A 1 89 ? 10.595 1.133 -12.664 1.00 96.06 89 ARG A O 1
ATOM 701 N N . VAL A 1 90 ? 11.720 1.931 -10.890 1.00 95.31 90 VAL A N 1
ATOM 702 C CA . VAL A 1 90 ? 10.525 2.498 -10.247 1.00 95.31 90 VAL A CA 1
ATOM 703 C C . VAL A 1 90 ? 9.928 3.590 -11.155 1.00 95.31 90 VAL A C 1
ATOM 705 O O . VAL A 1 90 ? 10.643 4.534 -11.517 1.00 95.31 90 VAL A O 1
ATOM 708 N N . PRO A 1 91 ? 8.644 3.493 -11.549 1.00 95.38 91 PRO A N 1
ATOM 709 C CA . PRO A 1 91 ? 8.021 4.491 -12.407 1.00 95.38 91 PRO A CA 1
ATOM 710 C C . PRO A 1 91 ? 7.851 5.821 -11.663 1.00 95.38 91 PRO A C 1
ATOM 712 O O . PRO A 1 91 ? 7.611 5.854 -10.459 1.00 95.38 91 PRO A O 1
ATOM 715 N N . ARG A 1 92 ? 7.958 6.942 -12.388 1.00 94.75 92 ARG A N 1
ATOM 716 C CA . ARG A 1 92 ? 7.755 8.292 -11.816 1.00 94.75 92 ARG A CA 1
ATOM 717 C C . ARG A 1 92 ? 6.279 8.667 -11.654 1.00 94.75 92 ARG A C 1
ATOM 719 O O . ARG A 1 92 ? 5.957 9.539 -10.858 1.00 94.75 92 ARG A O 1
ATOM 726 N N . HIS A 1 93 ? 5.407 8.033 -12.432 1.00 97.12 93 HIS A N 1
ATOM 727 C CA . HIS A 1 93 ? 3.962 8.244 -12.435 1.00 97.12 93 HIS A CA 1
ATOM 728 C C . HIS A 1 93 ? 3.277 6.882 -12.451 1.00 97.12 93 HIS A C 1
ATOM 730 O O . HIS A 1 93 ? 3.805 5.930 -13.024 1.00 97.12 93 HIS A O 1
ATOM 736 N N . CYS A 1 94 ? 2.098 6.790 -11.848 1.00 97.06 94 CYS A N 1
ATOM 737 C CA . CYS A 1 94 ? 1.280 5.591 -11.865 1.00 97.06 94 CYS A CA 1
ATOM 738 C C . CYS A 1 94 ? 0.952 5.184 -13.313 1.00 97.06 94 CYS A C 1
ATOM 740 O O . CYS A 1 94 ? 0.333 5.984 -14.021 1.00 97.06 94 CYS A O 1
ATOM 742 N N . PRO A 1 95 ? 1.275 3.949 -13.739 1.00 95.75 95 PRO A N 1
ATOM 743 C CA . PRO A 1 95 ? 0.949 3.466 -15.082 1.00 95.75 95 PRO A CA 1
ATOM 744 C C . PRO A 1 95 ? -0.555 3.437 -15.382 1.00 95.75 95 PRO A C 1
ATOM 746 O O . PRO A 1 95 ? -0.954 3.520 -16.537 1.00 95.75 95 PRO A O 1
ATOM 749 N N . GLN A 1 96 ? -1.396 3.342 -14.347 1.00 96.81 96 GLN A N 1
ATOM 750 C CA . GLN A 1 96 ? -2.847 3.231 -14.496 1.00 96.81 96 GLN A CA 1
ATOM 751 C C . GLN A 1 96 ? -3.572 4.586 -14.510 1.00 96.81 96 GLN A C 1
ATOM 753 O O . GLN A 1 96 ? -4.543 4.747 -15.243 1.00 96.81 96 GLN A O 1
ATOM 758 N N . CYS A 1 97 ? -3.155 5.559 -13.689 1.00 96.81 97 CYS A N 1
ATOM 759 C CA . CYS A 1 97 ? -3.881 6.833 -13.537 1.00 96.81 97 CYS A CA 1
ATOM 760 C C . CYS A 1 97 ? -3.030 8.097 -13.736 1.00 96.81 97 CYS A C 1
ATOM 762 O O . CYS A 1 97 ? -3.552 9.206 -13.624 1.00 96.81 97 CYS A O 1
ATOM 764 N N . GLY A 1 98 ? -1.722 7.961 -13.973 1.00 96.38 98 GLY A N 1
ATOM 765 C CA . GLY A 1 98 ? -0.799 9.077 -14.204 1.00 96.38 98 GLY A CA 1
ATOM 766 C C . GLY A 1 98 ? -0.450 9.930 -12.976 1.00 96.38 98 GLY A C 1
ATOM 767 O O . GLY A 1 98 ? 0.356 10.849 -13.091 1.00 96.38 98 GLY A O 1
ATOM 768 N N . LYS A 1 99 ? -1.017 9.656 -11.793 1.00 95.31 99 LYS A N 1
ATOM 769 C CA . LYS A 1 99 ? -0.691 10.375 -10.546 1.00 95.31 99 LYS A CA 1
ATOM 770 C C . LYS A 1 99 ? 0.683 9.982 -9.998 1.00 95.31 99 LYS A C 1
ATOM 772 O O . LYS A 1 99 ? 1.211 8.928 -10.335 1.00 95.31 99 LYS A O 1
ATOM 777 N N . VAL A 1 100 ? 1.259 10.825 -9.144 1.00 93.50 100 VAL A N 1
ATOM 778 C CA . VAL A 1 100 ? 2.641 10.671 -8.646 1.00 93.50 100 VAL A CA 1
ATOM 779 C C . VAL A 1 100 ? 2.746 10.009 -7.273 1.00 93.50 100 VAL A C 1
ATOM 781 O O . VAL A 1 100 ? 3.850 9.675 -6.854 1.00 93.50 100 VAL A O 1
ATOM 784 N N . ASP A 1 101 ? 1.630 9.807 -6.563 1.00 91.38 101 ASP A N 1
ATOM 785 C CA . ASP A 1 101 ? 1.656 9.256 -5.204 1.00 91.38 101 ASP A CA 1
ATOM 786 C C . ASP A 1 101 ? 1.811 7.725 -5.221 1.00 91.38 101 ASP A C 1
ATOM 788 O O . ASP A 1 101 ? 0.850 6.958 -5.088 1.00 91.38 101 ASP A O 1
ATOM 792 N N . LEU A 1 102 ? 3.047 7.289 -5.465 1.00 93.06 102 LEU A N 1
ATOM 793 C CA . LEU A 1 102 ? 3.481 5.898 -5.440 1.00 93.06 102 LEU A CA 1
ATOM 794 C C . LEU A 1 102 ? 4.217 5.619 -4.130 1.00 93.06 102 LEU A C 1
ATOM 796 O O . LEU A 1 102 ? 5.248 6.224 -3.840 1.00 93.06 102 LEU A O 1
ATOM 800 N N . ARG A 1 103 ? 3.699 4.676 -3.344 1.00 90.19 103 ARG A N 1
ATOM 801 C CA . ARG A 1 103 ? 4.207 4.350 -2.012 1.00 90.19 103 ARG A CA 1
ATOM 802 C C . ARG A 1 103 ? 4.559 2.870 -1.906 1.00 90.19 103 ARG A C 1
ATOM 804 O O . ARG A 1 103 ? 3.785 2.028 -2.362 1.00 90.19 103 ARG A O 1
ATOM 811 N N . PRO A 1 104 ? 5.690 2.518 -1.278 1.00 89.12 104 PRO A N 1
ATOM 812 C CA . PRO A 1 104 ? 5.924 1.150 -0.852 1.00 89.12 104 PRO A CA 1
ATOM 813 C C . PRO A 1 104 ? 4.915 0.789 0.248 1.00 89.12 104 PRO A C 1
ATOM 815 O O . PRO A 1 104 ? 4.799 1.493 1.250 1.00 89.12 104 PRO A O 1
ATOM 818 N N . VAL A 1 105 ? 4.191 -0.312 0.071 1.00 85.69 105 VAL A N 1
ATOM 819 C CA . VAL A 1 105 ? 3.274 -0.872 1.071 1.00 85.69 105 VAL A CA 1
ATOM 820 C C . VAL A 1 105 ? 3.792 -2.213 1.564 1.00 85.69 105 VAL A C 1
ATOM 822 O O . VAL A 1 105 ? 4.371 -2.988 0.805 1.00 85.69 105 VAL A O 1
ATOM 825 N N . GLY A 1 106 ? 3.585 -2.481 2.853 1.00 75.88 106 GLY A N 1
ATOM 826 C CA . GLY A 1 106 ? 4.147 -3.656 3.518 1.00 75.88 106 GLY A CA 1
ATOM 827 C C . GLY A 1 106 ? 5.381 -3.367 4.372 1.00 75.88 106 GLY A C 1
ATOM 828 O O . GLY A 1 106 ? 6.127 -4.293 4.663 1.00 75.88 106 GLY A O 1
ATOM 829 N N . ALA A 1 107 ? 5.597 -2.116 4.794 1.00 60.06 107 ALA A N 1
ATOM 830 C CA . ALA A 1 107 ? 6.580 -1.812 5.828 1.00 60.06 107 ALA A CA 1
ATOM 831 C C . ALA A 1 107 ? 6.247 -2.625 7.093 1.00 60.06 107 ALA A C 1
ATOM 833 O O . ALA A 1 107 ? 5.153 -2.507 7.647 1.00 60.06 107 ALA A O 1
ATOM 834 N N . GLY A 1 108 ? 7.156 -3.519 7.481 1.00 58.03 108 GLY A N 1
ATOM 835 C CA . GLY A 1 108 ? 7.075 -4.208 8.764 1.00 58.03 108 GLY A CA 1
ATOM 836 C C . GLY A 1 108 ? 7.428 -3.271 9.921 1.00 58.03 108 GLY A C 1
ATOM 837 O O . GLY A 1 108 ? 7.622 -2.075 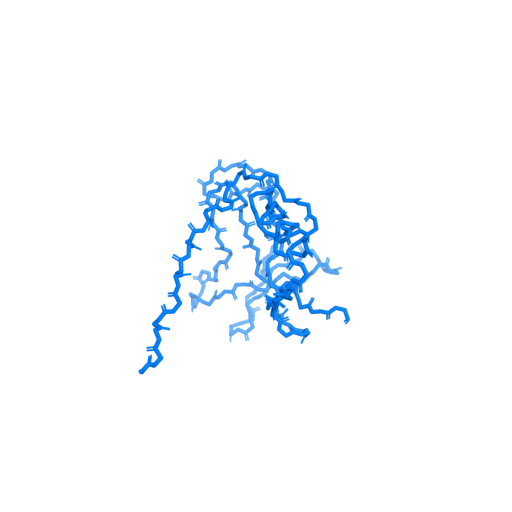9.727 1.00 58.03 108 GLY A O 1
ATOM 838 N N . THR A 1 109 ? 7.547 -3.808 11.129 1.00 46.50 109 THR A N 1
ATOM 839 C CA . THR A 1 109 ? 8.026 -3.044 12.292 1.00 46.50 109 THR A CA 1
ATOM 840 C C . THR A 1 109 ? 9.544 -2.822 12.226 1.00 46.50 109 THR A C 1
ATOM 842 O O . THR A 1 109 ? 10.268 -3.754 11.859 1.00 46.50 109 THR A O 1
ATOM 845 N N . GLU A 1 110 ? 10.030 -1.633 12.612 1.00 48.69 110 GLU A N 1
ATOM 846 C CA . GLU A 1 110 ? 11.454 -1.393 12.942 1.00 48.69 110 GLU A CA 1
ATOM 847 C C . GLU A 1 110 ? 11.945 -2.356 14.016 1.00 48.69 110 GLU A C 1
ATOM 849 O O . GLU A 1 110 ? 11.112 -2.810 14.840 1.00 48.69 110 GLU A O 1
#

InterPro domains:
  IPR040498 PriA DNA helicase, Cys-rich region (CRR) domain [PF18319] (63-89)